Protein AF-A0A7W0SYW5-F1 (afdb_monomer_lite)

pLDDT: mean 82.04, std 12.16, range [48.72, 95.81]

Structure (mmCIF, N/CA/C/O backbone):
data_AF-A0A7W0SYW5-F1
#
_entry.id   AF-A0A7W0SYW5-F1
#
loop_
_atom_site.group_PDB
_atom_site.id
_atom_site.type_symbol
_atom_site.label_atom_id
_atom_site.label_alt_id
_atom_site.label_comp_id
_atom_site.label_asym_id
_atom_site.label_entity_id
_atom_site.label_seq_id
_atom_site.pdbx_PDB_ins_code
_atom_site.Cartn_x
_atom_site.Cartn_y
_atom_site.Cartn_z
_atom_site.occupancy
_atom_site.B_iso_or_equiv
_atom_site.auth_seq_id
_atom_site.auth_comp_id
_atom_site.auth_asym_id
_atom_site.auth_atom_id
_atom_site.pdbx_PDB_model_num
ATOM 1 N N . ARG A 1 1 ? 13.590 -10.634 -11.537 1.00 57.88 1 ARG A N 1
ATOM 2 C CA . ARG A 1 1 ? 12.152 -10.519 -11.863 1.00 57.88 1 ARG A CA 1
ATOM 3 C C . ARG A 1 1 ? 11.716 -9.117 -11.480 1.00 57.88 1 ARG A C 1
ATOM 5 O O . ARG A 1 1 ? 12.153 -8.665 -10.425 1.00 57.88 1 ARG A O 1
ATOM 12 N N . ASP A 1 2 ? 10.972 -8.440 -12.344 1.00 72.69 2 ASP A N 1
ATOM 13 C CA . ASP A 1 2 ? 10.378 -7.141 -12.031 1.00 72.69 2 ASP A CA 1
ATOM 14 C C . ASP A 1 2 ? 9.350 -7.312 -10.889 1.00 72.69 2 ASP A C 1
ATOM 16 O O . ASP A 1 2 ? 8.450 -8.149 -11.022 1.00 72.69 2 ASP A O 1
ATOM 20 N N . PRO A 1 3 ? 9.522 -6.620 -9.743 1.00 71.94 3 PRO A N 1
ATOM 21 C CA . PRO A 1 3 ? 8.603 -6.704 -8.615 1.00 71.94 3 PRO A CA 1
ATOM 22 C C . PRO A 1 3 ? 7.154 -6.358 -8.962 1.00 71.94 3 PRO A C 1
ATOM 24 O O . PRO A 1 3 ? 6.247 -7.037 -8.481 1.00 71.94 3 PRO A O 1
ATOM 27 N N . THR A 1 4 ? 6.950 -5.354 -9.814 1.00 76.88 4 THR A N 1
ATOM 28 C CA . THR A 1 4 ? 5.619 -4.869 -10.189 1.00 76.88 4 THR A CA 1
ATOM 29 C C . THR A 1 4 ? 4.905 -5.895 -11.057 1.00 76.88 4 THR A C 1
ATOM 31 O O . THR A 1 4 ? 3.807 -6.332 -10.715 1.00 76.88 4 THR A O 1
ATOM 34 N N . ALA A 1 5 ? 5.571 -6.395 -12.102 1.00 80.06 5 ALA A N 1
ATOM 35 C CA . ALA A 1 5 ? 5.021 -7.442 -12.962 1.00 80.06 5 ALA A CA 1
ATOM 36 C C . ALA A 1 5 ? 4.619 -8.713 -12.190 1.00 80.06 5 ALA A C 1
ATOM 38 O O . ALA A 1 5 ? 3.594 -9.326 -12.484 1.00 80.06 5 ALA A O 1
ATOM 39 N N . ALA A 1 6 ? 5.404 -9.121 -11.189 1.00 79.06 6 ALA A N 1
ATOM 40 C CA . ALA A 1 6 ? 5.085 -10.296 -10.381 1.00 79.06 6 ALA A CA 1
ATOM 41 C C . ALA A 1 6 ? 3.908 -10.059 -9.419 1.00 79.06 6 ALA A C 1
ATOM 43 O O . ALA A 1 6 ? 3.071 -10.946 -9.274 1.00 79.06 6 ALA A O 1
ATOM 44 N N . ALA A 1 7 ? 3.808 -8.875 -8.806 1.00 78.38 7 ALA A N 1
ATOM 45 C CA . ALA A 1 7 ? 2.649 -8.519 -7.988 1.00 78.38 7 ALA A CA 1
ATOM 46 C C . ALA A 1 7 ? 1.357 -8.481 -8.824 1.00 78.38 7 ALA A C 1
ATOM 48 O O . ALA A 1 7 ? 0.326 -8.981 -8.383 1.00 78.38 7 ALA A O 1
ATOM 49 N N . LEU A 1 8 ? 1.427 -7.968 -10.058 1.00 83.94 8 LEU A N 1
ATOM 50 C CA . LEU A 1 8 ? 0.299 -7.965 -10.993 1.00 83.94 8 LEU A CA 1
ATOM 51 C C . LEU A 1 8 ? -0.096 -9.366 -11.453 1.00 83.94 8 LEU A C 1
ATOM 53 O O . LEU A 1 8 ? -1.284 -9.651 -11.569 1.00 83.94 8 LEU A O 1
ATOM 57 N N . ALA A 1 9 ? 0.877 -10.248 -11.692 1.00 84.31 9 ALA A N 1
ATOM 58 C CA . ALA A 1 9 ? 0.592 -11.647 -11.989 1.00 84.31 9 ALA A CA 1
ATOM 59 C C . ALA A 1 9 ? -0.173 -12.311 -10.833 1.00 84.31 9 ALA A C 1
ATOM 61 O O . ALA A 1 9 ? -1.213 -12.912 -11.072 1.00 84.31 9 ALA A O 1
ATOM 62 N N . TRP A 1 10 ? 0.264 -12.120 -9.584 1.00 81.75 10 TRP A N 1
ATOM 63 C CA . TRP A 1 10 ? -0.459 -12.655 -8.425 1.00 81.75 10 TRP A CA 1
ATOM 64 C C . TRP A 1 10 ? -1.849 -12.061 -8.254 1.00 81.75 10 TRP A C 1
ATOM 66 O O . TRP A 1 10 ? -2.777 -12.801 -7.955 1.00 81.75 10 TRP A O 1
ATOM 76 N N . ALA A 1 11 ? -2.012 -10.750 -8.451 1.00 82.25 11 ALA A N 1
ATOM 77 C CA . ALA A 1 11 ? -3.334 -10.136 -8.422 1.00 82.25 11 ALA A CA 1
ATOM 78 C C . ALA A 1 11 ? -4.254 -10.806 -9.458 1.00 82.25 11 ALA A C 1
ATOM 80 O O . ALA A 1 11 ? -5.359 -11.220 -9.133 1.00 82.25 11 ALA A O 1
ATOM 81 N N . ARG A 1 12 ? -3.784 -11.026 -10.688 1.00 87.00 12 ARG A N 1
ATOM 82 C CA . ARG A 1 12 ? -4.577 -11.718 -11.717 1.00 87.00 12 ARG A CA 1
ATOM 83 C C . ARG A 1 12 ? -4.879 -13.173 -11.352 1.00 87.00 12 ARG A C 1
ATOM 85 O O . ARG A 1 12 ? -6.017 -13.598 -11.515 1.00 87.00 12 ARG A O 1
ATOM 92 N N . ASP A 1 13 ? -3.910 -13.905 -10.803 1.00 85.50 13 ASP A N 1
ATOM 93 C CA . ASP A 1 13 ? -4.102 -15.287 -10.332 1.00 85.50 13 ASP A CA 1
ATOM 94 C C . ASP A 1 13 ? -5.133 -15.377 -9.192 1.00 85.50 13 ASP A C 1
ATOM 96 O O . ASP A 1 13 ? -5.835 -16.377 -9.054 1.00 85.50 13 ASP A O 1
ATOM 100 N N . LEU A 1 14 ? -5.255 -14.317 -8.388 1.00 81.19 14 LEU A N 1
ATOM 101 C CA . LEU A 1 14 ? -6.262 -14.172 -7.334 1.00 81.19 14 LEU A CA 1
ATOM 102 C C . LEU A 1 14 ? -7.629 -13.689 -7.863 1.00 81.19 14 LEU A C 1
ATOM 104 O O . LEU A 1 14 ? -8.548 -13.481 -7.073 1.00 81.19 14 LEU A O 1
ATOM 108 N N . GLY A 1 15 ? -7.780 -13.529 -9.183 1.00 82.62 15 GLY A N 1
ATOM 109 C CA . GLY A 1 15 ? -9.025 -13.121 -9.837 1.00 82.62 15 GLY A CA 1
ATOM 110 C C . GLY A 1 15 ? -9.223 -11.609 -9.958 1.00 82.62 15 GLY A C 1
ATOM 111 O O . GLY A 1 15 ? -10.306 -11.175 -10.345 1.00 82.62 15 GLY A O 1
ATOM 112 N N . HIS A 1 16 ? -8.206 -10.797 -9.658 1.00 82.31 16 HIS A N 1
ATOM 113 C CA . HIS A 1 16 ? -8.309 -9.347 -9.782 1.00 82.31 16 HIS A CA 1
ATOM 114 C C . HIS A 1 16 ? -8.338 -8.955 -11.262 1.00 82.31 16 HIS A C 1
ATOM 116 O O . HIS A 1 16 ? -7.385 -9.203 -12.011 1.00 82.31 16 HIS A O 1
ATOM 122 N N . ALA A 1 17 ? -9.402 -8.273 -11.681 1.00 81.50 17 ALA A N 1
ATOM 123 C CA . ALA A 1 17 ? -9.425 -7.589 -12.964 1.00 81.50 17 ALA A CA 1
ATOM 124 C C . ALA A 1 17 ? -8.518 -6.362 -12.849 1.00 81.50 17 ALA A C 1
ATOM 126 O O . ALA A 1 17 ? -8.965 -5.356 -12.328 1.00 81.50 17 ALA A O 1
ATOM 127 N N . VAL A 1 18 ? -7.244 -6.464 -13.247 1.00 85.88 18 VAL A N 1
ATOM 128 C CA . VAL A 1 18 ? -6.257 -5.367 -13.208 1.00 85.88 18 VAL A CA 1
ATOM 129 C C . VAL A 1 18 ? -5.506 -5.280 -14.533 1.00 85.88 18 VAL A C 1
ATOM 131 O O . VAL A 1 18 ? -4.826 -6.228 -14.954 1.00 85.88 18 VAL A O 1
ATOM 134 N N . GLU A 1 19 ? -5.568 -4.104 -15.156 1.00 86.94 19 GLU A N 1
ATOM 135 C CA . GLU A 1 19 ? -4.821 -3.774 -16.372 1.00 86.94 19 GLU A CA 1
ATOM 136 C C . GLU A 1 19 ? -3.633 -2.860 -16.063 1.00 86.94 19 GLU A C 1
ATOM 138 O O . GLU A 1 19 ? -3.649 -2.089 -15.106 1.00 86.94 19 GLU A O 1
ATOM 143 N N . GLY A 1 20 ? -2.595 -2.963 -16.892 1.00 85.94 20 GLY A N 1
ATOM 144 C CA . GLY A 1 20 ? -1.334 -2.249 -16.720 1.00 85.94 20 GLY A CA 1
ATOM 145 C C . GLY A 1 20 ? -0.145 -3.175 -16.472 1.00 85.94 20 GLY A C 1
ATOM 146 O O . GLY A 1 20 ? -0.271 -4.393 -16.294 1.00 85.94 20 GLY A O 1
ATOM 147 N N . ASP A 1 21 ? 1.027 -2.563 -16.512 1.00 84.12 21 ASP A N 1
ATOM 148 C CA . ASP A 1 21 ? 2.357 -3.173 -16.453 1.00 84.12 21 ASP A CA 1
ATOM 149 C C . ASP A 1 21 ? 3.300 -2.455 -15.471 1.00 84.12 21 ASP A C 1
ATOM 151 O O . ASP A 1 21 ? 4.317 -3.019 -15.074 1.00 84.12 21 ASP A O 1
ATOM 155 N N . SER A 1 22 ? 2.930 -1.256 -15.020 1.00 79.75 22 SER A N 1
ATOM 156 C CA . SER A 1 22 ? 3.625 -0.441 -14.025 1.00 79.75 22 SER A CA 1
ATOM 157 C C . SER A 1 22 ? 2.624 0.082 -12.993 1.00 79.75 22 SER A C 1
ATOM 159 O O . SER A 1 22 ? 1.414 0.063 -13.229 1.00 79.75 22 SER A O 1
ATOM 161 N N . GLY A 1 23 ? 3.092 0.569 -11.839 1.00 79.94 23 GLY A N 1
ATOM 162 C CA . GLY A 1 23 ? 2.177 1.135 -10.843 1.00 79.94 23 GLY A CA 1
ATOM 163 C C . GLY A 1 23 ? 1.417 2.350 -11.385 1.00 79.94 23 GLY A C 1
ATOM 164 O O . GLY A 1 23 ? 0.215 2.460 -11.153 1.00 79.94 23 GLY A O 1
ATOM 165 N N . ALA A 1 24 ? 2.065 3.194 -12.195 1.00 82.81 24 ALA A N 1
ATOM 166 C CA . ALA A 1 24 ? 1.421 4.322 -12.866 1.00 82.81 24 ALA A CA 1
ATOM 167 C C . ALA A 1 24 ? 0.294 3.890 -13.822 1.00 82.81 24 ALA A C 1
ATOM 169 O O . ALA A 1 24 ? -0.812 4.433 -13.754 1.00 82.81 24 ALA A O 1
ATOM 170 N N . THR A 1 25 ? 0.533 2.898 -14.692 1.00 87.81 25 THR A N 1
ATOM 171 C CA . THR A 1 25 ? -0.496 2.439 -15.647 1.00 87.81 25 THR A CA 1
ATOM 172 C C . THR A 1 25 ? -1.655 1.729 -14.947 1.00 87.81 25 THR A C 1
ATOM 174 O O . THR A 1 25 ? -2.804 1.876 -15.366 1.00 87.81 25 THR A O 1
ATOM 177 N N . VAL A 1 26 ? -1.383 1.052 -13.830 1.00 88.31 26 VAL A N 1
ATOM 178 C CA . VAL A 1 26 ? -2.397 0.422 -12.971 1.00 88.31 26 VAL A CA 1
ATOM 179 C C . VAL A 1 26 ? -3.261 1.462 -12.255 1.00 88.31 26 VAL A C 1
ATOM 181 O O . VAL A 1 26 ? -4.483 1.327 -12.231 1.00 88.31 26 VAL A O 1
ATOM 184 N N . VAL A 1 27 ? -2.671 2.535 -11.717 1.00 87.81 27 VAL A N 1
ATOM 185 C CA . VAL A 1 27 ? -3.439 3.637 -11.107 1.00 87.81 27 VAL A CA 1
ATOM 186 C C . VAL A 1 27 ? -4.332 4.318 -12.145 1.00 87.81 27 VAL A C 1
ATOM 188 O O . VAL A 1 27 ? -5.523 4.494 -11.896 1.00 87.81 27 VAL A O 1
ATOM 191 N N . ALA A 1 28 ? -3.797 4.629 -13.330 1.00 89.12 28 ALA A N 1
ATOM 192 C CA . ALA A 1 28 ? -4.568 5.257 -14.404 1.00 89.12 28 ALA A CA 1
ATOM 193 C C . ALA A 1 28 ? -5.726 4.370 -14.899 1.00 89.12 28 ALA A C 1
ATOM 195 O O . ALA A 1 28 ? -6.799 4.863 -15.253 1.00 89.12 28 ALA A O 1
ATOM 196 N N . TRP A 1 29 ? -5.537 3.048 -14.939 1.00 91.25 29 TRP A N 1
ATOM 197 C CA . TRP A 1 29 ? -6.632 2.117 -15.206 1.00 91.25 29 TRP A CA 1
ATOM 198 C C . TRP A 1 29 ? -7.678 2.136 -14.082 1.00 91.25 29 TRP A C 1
ATOM 200 O O . TRP A 1 29 ? -8.863 2.280 -14.380 1.00 91.25 29 TRP A O 1
ATOM 210 N N . ALA A 1 30 ? -7.265 2.059 -12.813 1.00 90.81 30 ALA A N 1
ATOM 211 C CA . ALA A 1 30 ? -8.184 2.035 -11.676 1.00 90.81 30 ALA A CA 1
ATOM 212 C C . ALA A 1 30 ? -9.029 3.315 -11.578 1.00 90.81 30 ALA A C 1
ATOM 214 O O . ALA A 1 30 ? -10.218 3.241 -11.273 1.00 90.81 30 ALA A O 1
ATOM 215 N N . GLU A 1 31 ? -8.442 4.472 -11.891 1.00 91.38 31 GLU A N 1
ATOM 216 C CA . GLU A 1 31 ? -9.153 5.749 -12.004 1.00 91.38 31 GLU A CA 1
ATOM 217 C C . GLU A 1 31 ? -10.247 5.696 -13.075 1.00 91.38 31 GLU A C 1
ATOM 219 O O . GLU A 1 31 ? -11.409 5.975 -12.782 1.00 91.38 31 GLU A O 1
ATOM 224 N N . ARG A 1 32 ? -9.911 5.266 -14.299 1.00 93.00 32 ARG A N 1
ATOM 225 C CA . ARG A 1 32 ? -10.891 5.139 -15.394 1.00 93.00 32 ARG A CA 1
ATOM 226 C C . ARG A 1 32 ? -11.978 4.107 -15.100 1.00 93.00 32 ARG A C 1
ATOM 228 O O . ARG A 1 32 ? -13.116 4.290 -15.519 1.00 93.00 32 ARG A O 1
ATOM 235 N N . ALA A 1 33 ? -11.627 3.030 -14.403 1.00 90.75 33 ALA A N 1
ATOM 236 C CA . ALA A 1 33 ? -12.540 1.951 -14.047 1.00 90.75 33 ALA A CA 1
ATOM 237 C C . ALA A 1 33 ? -13.398 2.257 -12.805 1.00 90.75 33 ALA A C 1
ATOM 239 O O . ALA A 1 33 ? -14.233 1.432 -12.442 1.00 90.75 33 ALA A O 1
ATOM 240 N N . GLY A 1 34 ? -13.194 3.399 -12.132 1.00 90.94 34 GLY A N 1
ATOM 241 C CA . GLY A 1 34 ? -13.902 3.731 -10.891 1.00 90.94 34 GLY A CA 1
ATOM 242 C C . GLY A 1 34 ? -13.570 2.790 -9.726 1.00 90.94 34 GLY A C 1
ATOM 243 O O . GLY A 1 34 ? -14.405 2.573 -8.854 1.00 90.94 34 GLY A O 1
ATOM 244 N N . ARG A 1 35 ? -12.364 2.208 -9.721 1.00 91.06 35 ARG A N 1
ATOM 245 C CA . ARG A 1 35 ? -11.896 1.211 -8.741 1.00 91.06 35 ARG A CA 1
ATOM 246 C C . ARG A 1 35 ? -10.966 1.783 -7.674 1.00 91.06 35 ARG A C 1
ATOM 248 O O . ARG A 1 35 ? -10.404 1.026 -6.887 1.00 91.06 35 ARG A O 1
ATOM 255 N N . LEU A 1 36 ? -10.757 3.098 -7.642 1.00 90.44 36 LEU A N 1
ATOM 256 C CA . LEU A 1 36 ? -10.029 3.703 -6.530 1.00 90.44 36 LEU A CA 1
ATOM 257 C C . LEU A 1 36 ? -10.821 3.521 -5.237 1.00 90.44 36 LEU A C 1
ATOM 259 O O . LEU A 1 36 ? -12.000 3.862 -5.160 1.00 90.44 36 LEU A O 1
ATOM 263 N N . HIS A 1 37 ? -10.143 2.999 -4.224 1.00 88.38 37 HIS A N 1
ATOM 264 C CA . HIS A 1 37 ? -10.711 2.833 -2.903 1.00 88.38 37 HIS A CA 1
ATOM 265 C C . HIS A 1 37 ? -10.981 4.204 -2.277 1.00 88.38 37 HIS A C 1
ATOM 267 O O . HIS A 1 37 ? -10.167 5.127 -2.384 1.00 88.38 37 HIS A O 1
ATOM 273 N N . ASP A 1 38 ? -12.107 4.322 -1.580 1.00 83.62 38 ASP A N 1
ATOM 274 C CA . ASP A 1 38 ? -12.445 5.520 -0.820 1.00 83.62 38 ASP A CA 1
ATOM 275 C C . ASP A 1 38 ? -11.390 5.759 0.271 1.00 83.62 38 ASP A C 1
ATOM 277 O O . ASP A 1 38 ? -11.153 4.900 1.122 1.00 83.62 38 ASP A O 1
ATOM 281 N N . ALA A 1 39 ? -10.754 6.931 0.260 1.00 75.81 39 ALA A N 1
ATOM 282 C CA . ALA A 1 39 ? -9.720 7.291 1.228 1.00 75.81 39 ALA A CA 1
ATOM 283 C C . ALA A 1 39 ? -10.242 7.377 2.675 1.00 75.81 39 ALA A C 1
ATOM 285 O O . ALA A 1 39 ? -9.445 7.362 3.613 1.00 75.81 39 ALA A O 1
ATOM 286 N N . THR A 1 40 ? -11.561 7.481 2.864 1.00 77.44 40 THR A N 1
ATOM 287 C CA . THR A 1 40 ? -12.206 7.490 4.183 1.00 77.44 40 THR A CA 1
ATOM 288 C C . THR A 1 40 ? -12.429 6.089 4.746 1.00 77.44 40 THR A C 1
ATOM 290 O O . THR A 1 40 ? -12.701 5.944 5.939 1.00 77.44 40 THR A O 1
ATOM 293 N N . ARG A 1 41 ? -12.289 5.049 3.915 1.00 83.44 41 ARG A N 1
ATOM 294 C CA . ARG A 1 41 ? -12.440 3.657 4.325 1.00 83.44 41 ARG A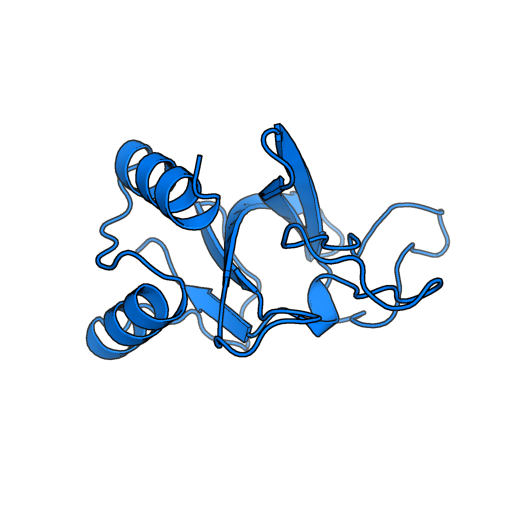 CA 1
ATOM 295 C C . ARG A 1 41 ? -11.070 2.995 4.496 1.00 83.44 41 ARG A C 1
ATOM 297 O O . ARG A 1 41 ? -10.154 3.252 3.713 1.00 83.44 41 ARG A O 1
ATOM 304 N N . PRO A 1 42 ? -10.913 2.111 5.492 1.00 85.12 42 PRO A N 1
ATOM 305 C CA . PRO A 1 42 ? -9.717 1.289 5.603 1.00 85.12 42 PRO A CA 1
ATOM 306 C C . PRO A 1 42 ? -9.675 0.245 4.472 1.00 85.12 42 PRO A C 1
ATOM 308 O O . PRO A 1 42 ? -10.737 -0.266 4.116 1.00 85.12 42 PRO A O 1
ATOM 311 N N . PRO A 1 43 ? -8.483 -0.120 3.960 1.00 90.31 43 PRO A N 1
ATOM 312 C CA . PRO A 1 43 ? -8.345 -1.158 2.942 1.00 90.31 43 PRO A CA 1
ATOM 313 C C . PRO A 1 43 ? -8.943 -2.498 3.382 1.00 90.31 43 PRO A C 1
ATOM 315 O O . PRO A 1 43 ? -8.896 -2.867 4.566 1.00 90.31 43 PRO A O 1
ATOM 318 N N . GLU A 1 44 ? -9.464 -3.240 2.414 1.00 90.56 44 GLU A N 1
ATOM 319 C CA . GLU A 1 44 ? -10.076 -4.551 2.590 1.00 90.56 44 GLU A CA 1
ATOM 320 C C . GLU A 1 44 ? -9.194 -5.664 2.014 1.00 90.56 44 GLU A C 1
ATOM 322 O O . GLU A 1 44 ? -8.279 -5.439 1.220 1.00 90.56 44 GLU A O 1
ATOM 327 N N . ARG A 1 45 ? -9.437 -6.908 2.446 1.00 91.06 45 ARG A N 1
ATOM 328 C CA . ARG A 1 45 ? -8.682 -8.068 1.959 1.00 91.06 45 ARG A CA 1
ATOM 329 C C . ARG A 1 45 ? -8.817 -8.183 0.440 1.00 91.06 45 ARG A C 1
ATOM 331 O O . ARG A 1 45 ? -9.922 -8.261 -0.084 1.00 91.06 45 ARG A O 1
ATOM 338 N N . GLY A 1 46 ? -7.678 -8.296 -0.234 1.00 89.38 46 GLY A N 1
ATOM 339 C CA . GLY A 1 46 ? -7.577 -8.319 -1.689 1.00 89.38 46 GLY A CA 1
ATOM 340 C C . GLY A 1 46 ? -7.215 -6.961 -2.282 1.00 89.38 46 GLY A C 1
ATOM 341 O O . GLY A 1 46 ? -6.600 -6.930 -3.340 1.00 89.38 46 GLY A O 1
ATOM 342 N N . ASP A 1 47 ? -7.497 -5.844 -1.618 1.00 91.75 47 ASP A N 1
ATOM 343 C CA . ASP A 1 47 ? -7.168 -4.543 -2.194 1.00 91.75 47 ASP A CA 1
ATOM 344 C C . ASP A 1 47 ? -5.680 -4.422 -2.524 1.00 91.75 47 ASP A C 1
ATOM 346 O O . ASP A 1 47 ? -4.804 -4.960 -1.832 1.00 91.75 47 ASP A O 1
ATOM 350 N N . LEU A 1 48 ? -5.394 -3.698 -3.603 1.00 91.75 48 LEU A N 1
ATOM 351 C CA . LEU A 1 48 ? -4.029 -3.405 -3.997 1.00 91.75 48 LEU A CA 1
ATOM 352 C C . LEU A 1 48 ? -3.595 -2.084 -3.379 1.00 91.75 48 LEU A C 1
ATOM 354 O O . LEU A 1 48 ? -4.165 -1.029 -3.654 1.00 91.75 48 LEU A O 1
ATOM 358 N N . LEU A 1 49 ? -2.548 -2.140 -2.564 1.00 91.12 49 LEU A N 1
ATOM 359 C CA . LEU A 1 49 ? -1.856 -0.962 -2.065 1.00 91.12 49 LEU A CA 1
ATOM 360 C C . LEU A 1 49 ? -0.809 -0.540 -3.090 1.00 91.12 49 LEU A C 1
ATOM 362 O O . LEU A 1 49 ? 0.038 -1.342 -3.491 1.00 91.12 49 LEU A O 1
ATOM 366 N N . VAL A 1 50 ? -0.848 0.731 -3.471 1.00 89.12 50 VAL A N 1
ATOM 367 C CA . VAL A 1 50 ? 0.112 1.345 -4.383 1.00 89.12 50 VAL A CA 1
ATOM 368 C C . VAL A 1 50 ? 0.996 2.295 -3.590 1.00 89.12 50 VAL A C 1
ATOM 370 O O . VAL A 1 50 ? 0.522 3.298 -3.048 1.00 89.12 50 VAL A O 1
ATOM 373 N N . PHE A 1 51 ? 2.286 1.984 -3.531 1.00 85.88 51 PHE A N 1
ATOM 374 C CA . PHE A 1 51 ? 3.281 2.799 -2.848 1.00 85.88 51 PHE A CA 1
ATOM 375 C C . PHE A 1 51 ? 4.176 3.534 -3.844 1.00 85.88 51 PHE A C 1
ATOM 377 O O . PHE A 1 51 ? 4.628 2.963 -4.843 1.00 85.88 51 PHE A O 1
ATOM 384 N N . ASP A 1 52 ? 4.464 4.791 -3.526 1.00 77.75 52 ASP A N 1
ATOM 385 C CA . ASP A 1 52 ? 5.404 5.627 -4.249 1.00 77.75 52 ASP A CA 1
ATOM 386 C C . ASP A 1 52 ? 6.833 5.138 -4.051 1.00 77.75 52 ASP A C 1
ATOM 388 O O . ASP A 1 52 ? 7.156 4.425 -3.085 1.00 77.75 52 ASP A O 1
ATOM 392 N N . ARG A 1 53 ? 7.734 5.591 -4.923 1.00 68.00 53 ARG A N 1
ATOM 393 C CA . ARG A 1 53 ? 9.152 5.440 -4.642 1.00 68.00 53 ARG A CA 1
ATOM 394 C C . ARG A 1 53 ? 9.602 6.460 -3.620 1.00 68.00 53 ARG A C 1
ATOM 396 O O . ARG A 1 53 ? 9.571 7.665 -3.793 1.00 68.00 53 ARG A O 1
ATOM 403 N N . ALA A 1 54 ? 10.240 5.908 -2.611 1.00 54.00 54 ALA A N 1
ATOM 404 C CA . ALA A 1 54 ? 11.205 6.597 -1.793 1.00 54.00 54 ALA A CA 1
ATOM 405 C C . ALA A 1 54 ? 12.369 7.273 -2.581 1.00 54.00 54 ALA A C 1
ATOM 407 O O . ALA A 1 54 ? 13.000 8.166 -2.022 1.00 54.00 54 ALA A O 1
ATOM 408 N N . ILE A 1 55 ? 12.758 6.819 -3.798 1.00 53.53 55 ILE A N 1
ATOM 409 C CA . ILE A 1 55 ? 14.091 7.155 -4.386 1.00 53.53 55 ILE A CA 1
ATOM 410 C C . ILE A 1 55 ? 14.243 7.100 -5.938 1.00 53.53 55 ILE A C 1
ATOM 412 O O . ILE A 1 55 ? 15.372 7.194 -6.415 1.00 53.53 55 ILE A O 1
ATOM 416 N N . VAL A 1 56 ? 13.224 6.900 -6.783 1.00 49.41 56 VAL A N 1
ATOM 417 C CA . VAL A 1 56 ? 13.440 6.939 -8.261 1.00 49.41 56 VAL A CA 1
ATOM 418 C C . VAL A 1 56 ? 12.276 7.644 -8.954 1.00 49.41 56 VAL A C 1
ATOM 420 O O . VAL A 1 56 ? 11.161 7.572 -8.458 1.00 49.41 56 VAL A O 1
ATOM 423 N N . ASP A 1 57 ? 12.568 8.292 -10.083 1.00 52.50 57 ASP A N 1
ATOM 424 C CA . ASP A 1 57 ? 11.734 9.265 -10.809 1.00 52.50 57 ASP A CA 1
ATOM 425 C C . ASP A 1 57 ? 10.461 8.716 -11.492 1.00 52.50 57 ASP A C 1
ATOM 427 O O . ASP A 1 57 ? 9.946 9.364 -12.402 1.00 52.50 57 ASP A O 1
ATOM 431 N N . GLU A 1 58 ? 9.929 7.556 -11.089 1.00 51.50 58 GLU A N 1
ATOM 432 C CA . GLU A 1 58 ? 8.605 7.126 -11.562 1.00 51.50 58 GLU A CA 1
ATOM 433 C C . GLU A 1 58 ? 7.611 7.120 -10.390 1.00 51.50 58 GLU A C 1
ATOM 435 O O . GLU A 1 58 ? 7.945 6.643 -9.302 1.00 51.50 58 GLU A O 1
ATOM 440 N N . PRO A 1 59 ? 6.410 7.689 -10.583 1.00 51.78 59 PRO A N 1
ATOM 441 C CA . PRO A 1 59 ? 5.354 7.644 -9.587 1.00 51.78 59 PRO A CA 1
ATOM 442 C C . PRO A 1 59 ? 4.772 6.224 -9.535 1.00 51.78 59 PRO A C 1
ATOM 444 O O . PRO A 1 59 ? 4.298 5.717 -10.549 1.00 51.78 59 PRO A O 1
ATOM 447 N N . ALA A 1 60 ? 4.754 5.618 -8.344 1.00 57.84 60 ALA A N 1
ATOM 448 C CA . ALA A 1 60 ? 4.199 4.286 -8.045 1.00 57.84 60 ALA A CA 1
ATOM 449 C C . ALA A 1 60 ? 4.955 3.055 -8.606 1.00 57.84 60 ALA A C 1
ATOM 451 O O . ALA A 1 60 ? 4.741 2.619 -9.735 1.00 57.84 60 ALA A O 1
ATOM 452 N N . ASP A 1 61 ? 5.722 2.373 -7.743 1.00 71.94 61 ASP A N 1
ATOM 453 C CA . ASP A 1 61 ? 6.569 1.225 -8.145 1.00 71.94 61 ASP A CA 1
ATOM 454 C C . ASP A 1 61 ? 6.610 0.058 -7.176 1.00 71.94 61 ASP A C 1
ATOM 456 O O . ASP A 1 61 ? 7.396 -0.883 -7.335 1.00 71.94 61 ASP A O 1
ATOM 460 N N . LEU A 1 62 ? 5.786 0.106 -6.140 1.00 82.25 62 LEU A N 1
ATOM 461 C CA . LEU A 1 62 ? 5.557 -1.071 -5.336 1.00 82.25 62 LEU A CA 1
ATOM 462 C C . LEU A 1 62 ? 4.072 -1.288 -5.160 1.00 82.25 62 LEU A C 1
ATOM 464 O O . LEU A 1 62 ? 3.359 -0.456 -4.606 1.00 82.25 62 LEU A O 1
ATOM 468 N N . LEU A 1 63 ? 3.653 -2.462 -5.606 1.00 86.62 63 LEU A N 1
ATOM 469 C CA . LEU A 1 63 ? 2.330 -2.988 -5.364 1.00 86.62 63 LEU A CA 1
ATOM 470 C C . LEU A 1 63 ? 2.397 -4.002 -4.230 1.00 86.62 63 LEU A C 1
ATOM 472 O O . LEU A 1 63 ? 3.325 -4.818 -4.146 1.00 86.62 63 LEU A O 1
ATOM 476 N N . ALA A 1 64 ? 1.397 -3.946 -3.365 1.00 90.06 64 ALA A N 1
ATOM 477 C CA . ALA A 1 64 ? 1.158 -4.953 -2.354 1.00 90.06 64 ALA A CA 1
ATOM 478 C C . ALA A 1 64 ? -0.306 -5.380 -2.364 1.00 90.06 64 ALA A C 1
ATOM 480 O O . ALA A 1 64 ? -1.176 -4.591 -2.713 1.00 90.06 64 ALA A O 1
ATOM 481 N N . VAL A 1 65 ? -0.567 -6.609 -1.938 1.00 91.56 65 VAL A N 1
ATOM 482 C CA . VAL A 1 65 ? -1.924 -7.139 -1.773 1.00 91.56 65 VAL A CA 1
ATOM 483 C C . VAL A 1 65 ? -2.255 -7.147 -0.288 1.00 91.56 65 VAL A C 1
ATOM 485 O O . VAL A 1 65 ? -1.481 -7.691 0.506 1.00 91.56 65 VAL A O 1
ATOM 488 N N . VAL A 1 66 ? -3.391 -6.571 0.097 1.00 93.88 66 VAL A N 1
ATOM 489 C CA . VAL A 1 66 ? -3.906 -6.664 1.468 1.00 93.88 66 VAL A CA 1
ATOM 490 C C . VAL A 1 66 ? -4.339 -8.098 1.754 1.00 93.88 66 VAL A C 1
ATOM 492 O O . VAL A 1 66 ? -5.130 -8.680 1.012 1.00 93.88 66 VAL A O 1
ATOM 495 N N . ILE A 1 67 ? -3.852 -8.671 2.853 1.00 94.75 67 ILE A N 1
ATOM 496 C CA . ILE A 1 67 ? -4.175 -10.049 3.248 1.00 94.75 67 ILE A CA 1
ATOM 497 C C . ILE A 1 67 ? -4.997 -10.140 4.531 1.00 94.75 67 ILE A C 1
ATOM 499 O O . ILE A 1 67 ? -5.772 -11.086 4.674 1.00 94.75 67 ILE A O 1
ATOM 503 N N . ALA A 1 68 ? -4.869 -9.169 5.436 1.00 94.25 68 ALA A N 1
ATOM 504 C CA . ALA A 1 68 ? -5.639 -9.119 6.673 1.00 94.25 68 ALA A CA 1
ATOM 505 C C . ALA A 1 68 ? -5.687 -7.697 7.245 1.00 94.25 68 ALA A C 1
ATOM 507 O O . ALA A 1 68 ? -4.902 -6.827 6.865 1.00 94.25 68 ALA A O 1
ATOM 508 N N . ARG A 1 69 ? -6.591 -7.491 8.202 1.00 93.50 69 ARG A N 1
ATOM 509 C CA . ARG A 1 69 ? -6.611 -6.336 9.097 1.00 93.50 69 ARG A CA 1
ATOM 510 C C . ARG A 1 69 ? -6.855 -6.839 10.512 1.00 93.50 69 ARG A C 1
ATOM 512 O O . ARG A 1 69 ? -7.645 -7.767 10.690 1.00 93.50 69 ARG A O 1
ATOM 519 N N . ASP A 1 70 ? -6.150 -6.279 11.485 1.00 91.25 70 ASP A N 1
ATOM 520 C CA . ASP A 1 70 ? -6.332 -6.648 12.888 1.00 91.25 70 ASP A CA 1
ATOM 521 C C . ASP A 1 70 ? -7.314 -5.718 13.621 1.00 91.25 70 ASP A C 1
ATOM 523 O O . ASP A 1 70 ? -7.812 -4.740 13.066 1.00 91.25 70 ASP A O 1
ATOM 527 N N . GLU A 1 71 ? -7.589 -6.022 14.891 1.00 90.06 71 GLU A N 1
ATOM 528 C CA . GLU A 1 71 ? -8.500 -5.253 15.756 1.00 90.06 71 GLU A CA 1
ATOM 529 C C . GLU A 1 71 ? -8.019 -3.819 16.050 1.00 90.06 71 GLU A C 1
ATOM 531 O O . GLU A 1 71 ? -8.760 -3.019 16.615 1.00 90.06 71 GLU A O 1
ATOM 536 N N . ARG A 1 72 ? -6.775 -3.487 15.690 1.00 88.62 72 ARG A N 1
ATOM 537 C CA . ARG A 1 72 ? -6.173 -2.154 15.842 1.00 88.62 72 ARG A CA 1
ATOM 538 C C . ARG A 1 72 ? -6.197 -1.374 14.525 1.00 88.62 72 ARG A C 1
ATOM 540 O O . ARG A 1 72 ? -5.525 -0.350 14.428 1.00 88.62 72 ARG A O 1
ATOM 547 N N . ASP A 1 73 ? -6.906 -1.886 13.520 1.00 89.62 73 ASP A N 1
ATOM 548 C CA . ASP A 1 73 ? -6.953 -1.391 12.143 1.00 89.62 73 ASP A CA 1
ATOM 549 C C . ASP A 1 73 ? -5.599 -1.389 11.411 1.00 89.62 73 ASP A C 1
ATOM 551 O O . ASP A 1 73 ? -5.433 -0.739 10.373 1.00 89.62 73 ASP A O 1
ATOM 555 N N . VAL A 1 74 ? -4.629 -2.181 11.882 1.00 93.75 74 VAL A N 1
ATOM 556 C CA . VAL A 1 74 ? -3.360 -2.365 11.174 1.00 93.75 74 VAL A CA 1
ATOM 557 C C . VAL A 1 74 ? -3.593 -3.303 9.995 1.00 93.75 74 VAL A C 1
ATOM 559 O O . VAL A 1 74 ? -3.985 -4.459 10.153 1.00 93.75 74 VAL A O 1
ATOM 562 N N . THR A 1 75 ? -3.322 -2.801 8.794 1.00 95.38 75 THR A N 1
ATOM 563 C CA . THR A 1 75 ? -3.426 -3.551 7.541 1.00 95.38 75 THR A CA 1
ATOM 564 C C . THR A 1 75 ? -2.171 -4.396 7.333 1.00 95.38 75 THR A C 1
ATOM 566 O O . THR A 1 75 ? -1.062 -3.863 7.251 1.00 95.38 75 THR A O 1
ATOM 569 N N . GLU A 1 76 ? -2.333 -5.710 7.213 1.00 95.81 76 GLU A N 1
ATOM 570 C CA . GLU A 1 76 ? -1.282 -6.654 6.831 1.00 95.81 76 GLU A CA 1
ATOM 571 C C . GLU A 1 76 ? -1.311 -6.870 5.314 1.00 95.81 76 GLU A C 1
ATOM 573 O O . GLU A 1 76 ? -2.367 -7.104 4.721 1.00 95.81 76 GLU A O 1
ATOM 578 N N . PHE A 1 77 ? -0.144 -6.815 4.673 1.00 94.25 77 PHE A N 1
ATOM 579 C CA . PHE A 1 77 ? -0.025 -6.938 3.222 1.00 94.25 77 PHE A CA 1
ATOM 580 C C . PHE A 1 77 ? 1.182 -7.772 2.790 1.00 94.25 77 PHE A C 1
ATOM 582 O O . PHE A 1 77 ? 2.186 -7.871 3.502 1.00 94.25 77 PHE A O 1
ATOM 589 N N . LEU A 1 78 ? 1.108 -8.338 1.586 1.00 91.56 78 LEU A N 1
ATOM 590 C CA . LEU A 1 78 ? 2.217 -9.024 0.923 1.00 91.56 78 LEU A CA 1
ATOM 591 C C . LEU A 1 78 ? 2.763 -8.183 -0.222 1.00 91.56 78 LEU A C 1
ATOM 593 O O . LEU A 1 78 ? 2.004 -7.663 -1.031 1.00 91.56 78 LEU A O 1
ATOM 597 N N . TYR A 1 79 ? 4.086 -8.089 -0.316 1.00 86.88 79 TYR A N 1
ATOM 598 C CA . TYR A 1 79 ? 4.774 -7.375 -1.388 1.00 86.88 79 TYR A CA 1
ATOM 599 C C . TYR A 1 79 ? 6.049 -8.110 -1.806 1.00 86.88 79 TYR A C 1
ATOM 601 O O . TYR A 1 79 ? 6.633 -8.875 -1.034 1.00 86.88 79 TYR A O 1
ATOM 609 N N . LEU A 1 80 ? 6.517 -7.861 -3.027 1.00 80.25 80 LEU A N 1
ATOM 610 C CA . LEU A 1 80 ? 7.783 -8.395 -3.523 1.00 80.25 80 LEU A CA 1
ATOM 611 C C . LEU A 1 80 ? 8.876 -7.330 -3.401 1.00 80.25 80 LEU A C 1
ATOM 613 O O . LEU A 1 80 ? 8.788 -6.262 -3.996 1.00 80.25 80 LEU A O 1
ATOM 617 N N . GLY A 1 81 ? 9.936 -7.616 -2.644 1.00 75.19 81 GLY A N 1
ATOM 618 C CA . GLY A 1 81 ? 11.027 -6.665 -2.422 1.00 75.19 81 GLY A CA 1
ATOM 619 C C . GLY A 1 81 ? 12.385 -7.352 -2.380 1.00 75.19 81 GLY A C 1
ATOM 620 O O . GLY A 1 81 ? 12.621 -8.222 -1.540 1.00 75.19 81 GLY A O 1
ATOM 621 N N . GLY A 1 82 ? 13.299 -6.961 -3.272 1.00 69.00 82 GLY A N 1
ATOM 622 C CA . GLY A 1 82 ? 14.626 -7.582 -3.368 1.00 69.00 82 GLY A CA 1
ATOM 623 C C . GLY A 1 82 ? 14.582 -9.055 -3.794 1.00 69.00 82 GLY A C 1
ATOM 624 O O . GLY A 1 82 ? 15.400 -9.842 -3.335 1.00 69.00 82 GLY A O 1
ATOM 625 N N . GLY A 1 83 ? 13.604 -9.437 -4.624 1.00 73.31 83 GLY A N 1
ATOM 626 C CA . GLY A 1 83 ? 13.459 -10.801 -5.149 1.00 73.31 83 GLY A CA 1
ATOM 627 C C . GLY A 1 83 ? 12.796 -11.809 -4.205 1.00 73.31 83 GLY A C 1
ATOM 628 O O . GLY A 1 83 ? 12.694 -12.974 -4.571 1.00 73.31 83 GLY A O 1
ATOM 629 N N . VAL A 1 84 ? 12.323 -11.381 -3.030 1.00 79.69 84 VAL A N 1
ATOM 630 C CA . VAL A 1 84 ? 11.638 -12.246 -2.055 1.00 79.69 84 VAL A CA 1
ATOM 631 C C . VAL A 1 84 ? 10.264 -11.699 -1.671 1.00 79.69 84 VAL A C 1
ATOM 633 O O . VAL A 1 84 ? 10.075 -10.480 -1.603 1.00 79.69 84 VAL A O 1
ATOM 636 N N . ILE A 1 85 ? 9.325 -12.608 -1.395 1.00 84.38 85 ILE A N 1
ATOM 637 C CA . ILE A 1 85 ? 8.010 -12.273 -0.836 1.00 84.38 85 ILE A CA 1
ATOM 638 C C . ILE A 1 85 ? 8.209 -11.789 0.593 1.00 84.38 85 ILE A C 1
ATOM 640 O O . ILE A 1 85 ? 8.907 -12.422 1.389 1.00 84.38 85 ILE A O 1
ATOM 644 N N . ARG A 1 86 ? 7.616 -10.648 0.915 1.00 87.81 86 ARG A N 1
ATOM 645 C CA . ARG A 1 86 ? 7.692 -10.031 2.230 1.00 87.81 86 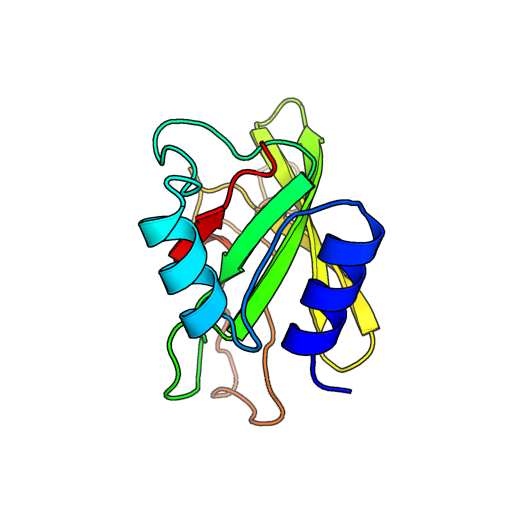ARG A CA 1
ATOM 646 C C . ARG A 1 86 ? 6.298 -9.723 2.718 1.00 87.81 86 ARG A C 1
ATOM 648 O O . ARG A 1 86 ? 5.415 -9.357 1.950 1.00 87.81 86 ARG A O 1
ATOM 655 N N . ARG A 1 87 ? 6.158 -9.821 4.029 1.00 91.44 87 ARG A N 1
ATOM 656 C CA . ARG A 1 87 ? 5.014 -9.308 4.756 1.00 91.44 87 ARG A CA 1
ATOM 657 C C . ARG A 1 87 ? 5.312 -7.900 5.255 1.00 91.44 87 ARG A C 1
ATOM 659 O O . ARG A 1 87 ? 6.404 -7.654 5.775 1.00 91.44 87 ARG A O 1
ATOM 666 N N . GLY A 1 88 ? 4.343 -7.010 5.110 1.00 92.44 88 GLY A N 1
ATOM 667 C CA . GLY A 1 88 ? 4.357 -5.668 5.662 1.00 92.44 88 GLY A CA 1
ATOM 668 C C . GLY A 1 88 ? 3.087 -5.355 6.445 1.00 92.44 88 GLY A C 1
ATOM 669 O O . GLY A 1 88 ? 2.115 -6.105 6.425 1.00 92.44 88 GLY A O 1
ATOM 670 N N . PHE A 1 89 ? 3.154 -4.239 7.155 1.00 94.44 89 PHE A N 1
ATOM 671 C CA . PHE A 1 89 ? 2.132 -3.714 8.051 1.00 94.44 89 PHE A CA 1
ATOM 672 C C . PHE A 1 89 ? 1.987 -2.218 7.785 1.00 94.44 89 PHE A C 1
ATOM 674 O O . PHE A 1 89 ? 3.006 -1.551 7.540 1.00 94.44 89 PHE A O 1
ATOM 681 N N . LEU A 1 90 ? 0.754 -1.725 7.797 1.00 93.06 90 LEU A N 1
ATOM 682 C CA . LEU A 1 90 ? 0.395 -0.336 7.541 1.00 93.06 90 LEU A CA 1
ATOM 683 C C . LEU A 1 90 ? -0.715 0.107 8.501 1.00 93.06 90 LEU A C 1
ATOM 685 O O . LEU A 1 90 ? -1.804 -0.456 8.495 1.00 93.06 90 LEU A O 1
ATOM 689 N N . ASP A 1 91 ? -0.457 1.183 9.235 1.00 92.00 91 ASP A N 1
ATOM 690 C CA . ASP A 1 91 ? -1.459 1.973 9.945 1.00 92.00 91 ASP A CA 1
ATOM 691 C C . ASP A 1 91 ? -1.391 3.402 9.399 1.00 92.00 91 ASP A C 1
ATOM 693 O O . ASP A 1 91 ? -0.501 4.191 9.746 1.00 92.00 91 ASP A O 1
ATOM 697 N N . ALA A 1 92 ? -2.329 3.720 8.504 1.00 84.19 92 ALA A N 1
ATOM 698 C CA . ALA A 1 92 ? -2.394 5.009 7.822 1.00 84.19 92 ALA A CA 1
ATOM 699 C C . ALA A 1 92 ? -2.795 6.169 8.751 1.00 84.19 92 ALA A C 1
ATOM 701 O O . ALA A 1 92 ? -2.581 7.328 8.384 1.00 84.19 92 ALA A O 1
ATOM 702 N N . SER A 1 93 ? -3.327 5.882 9.946 1.00 86.50 93 SER A N 1
ATOM 703 C CA . SER A 1 93 ? -3.601 6.891 10.977 1.00 86.50 93 SER A CA 1
ATOM 704 C C . SER A 1 93 ? -2.338 7.277 11.757 1.00 86.50 93 SER A C 1
ATOM 706 O O . SER A 1 93 ? -2.248 8.376 12.302 1.00 86.50 93 SER A O 1
ATOM 708 N N . ARG A 1 94 ? -1.313 6.410 11.755 1.00 88.19 94 ARG A N 1
ATOM 709 C CA . ARG A 1 94 ? -0.044 6.597 12.479 1.00 88.19 94 ARG A CA 1
ATOM 710 C C . ARG A 1 94 ? 1.165 6.591 11.547 1.00 88.19 94 ARG A C 1
ATOM 712 O O . ARG A 1 94 ? 2.156 5.914 11.813 1.00 88.19 94 ARG A O 1
ATOM 719 N N . ARG A 1 95 ? 1.106 7.365 10.461 1.00 84.00 95 ARG A N 1
ATOM 720 C CA . ARG A 1 95 ? 2.064 7.314 9.333 1.00 84.00 95 ARG A CA 1
ATOM 721 C C . ARG A 1 95 ? 3.544 7.400 9.723 1.00 84.00 95 ARG A C 1
ATOM 723 O O . ARG A 1 95 ? 4.366 6.782 9.059 1.00 84.00 95 ARG A O 1
ATOM 730 N N . THR A 1 96 ? 3.873 8.116 10.799 1.00 84.62 96 THR A N 1
ATOM 731 C CA . THR A 1 96 ? 5.250 8.335 11.282 1.00 84.62 96 THR A CA 1
ATOM 732 C C . THR A 1 96 ? 5.694 7.352 12.375 1.00 84.62 96 THR A C 1
ATOM 734 O O . THR A 1 96 ? 6.843 7.378 12.823 1.00 84.62 96 THR A O 1
ATOM 737 N N . VAL A 1 97 ? 4.808 6.458 12.822 1.00 89.56 97 VAL A N 1
ATOM 738 C CA . VAL A 1 97 ? 5.064 5.523 13.922 1.00 89.56 97 VAL A CA 1
AT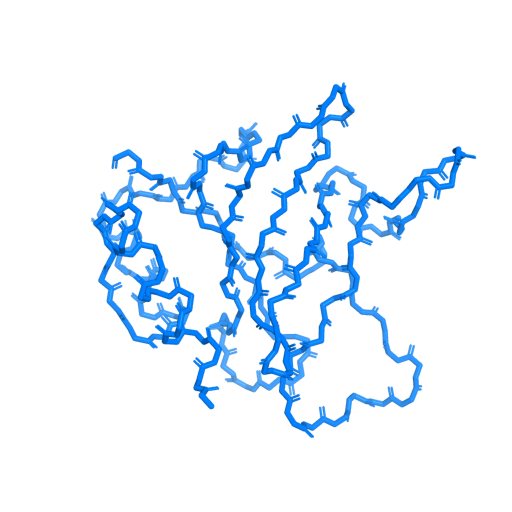OM 739 C C . VAL A 1 97 ? 5.369 4.142 13.363 1.00 89.56 97 VAL A C 1
ATOM 741 O O . VAL A 1 97 ? 4.540 3.526 12.703 1.00 89.56 97 VAL A O 1
ATOM 744 N N . LYS A 1 98 ? 6.556 3.612 13.672 1.00 90.88 98 LYS A N 1
ATOM 745 C CA . LYS A 1 98 ? 6.950 2.258 13.252 1.00 90.88 98 LYS A CA 1
ATOM 746 C C . LYS A 1 98 ? 6.313 1.163 14.107 1.00 90.88 98 LYS A C 1
ATOM 748 O O . LYS A 1 98 ? 5.893 0.129 13.585 1.00 90.88 98 LYS A O 1
ATOM 753 N N . ARG A 1 99 ? 6.340 1.353 15.426 1.00 93.88 99 ARG A N 1
ATOM 754 C CA . ARG A 1 99 ? 5.866 0.387 16.417 1.00 93.88 99 ARG A CA 1
ATOM 755 C C . ARG A 1 99 ? 4.945 1.069 17.413 1.00 93.88 99 ARG A C 1
ATOM 757 O O . ARG A 1 99 ? 5.190 2.221 17.755 1.00 93.88 99 ARG A O 1
ATOM 764 N N . ASP A 1 100 ? 3.924 0.356 17.865 1.00 91.25 100 ASP A N 1
ATOM 765 C CA . ASP A 1 100 ? 3.066 0.825 18.951 1.00 91.25 100 ASP A CA 1
ATOM 766 C C . ASP A 1 100 ? 3.779 0.757 20.318 1.00 91.25 100 ASP A C 1
ATOM 768 O O . ASP A 1 100 ? 4.931 0.323 20.426 1.00 91.25 100 ASP A O 1
ATOM 772 N N . ALA A 1 101 ? 3.090 1.197 21.374 1.00 91.62 101 ALA A N 1
ATOM 773 C CA . ALA A 1 101 ? 3.613 1.187 22.741 1.00 91.62 101 ALA A CA 1
ATOM 774 C C . ALA A 1 101 ? 3.902 -0.230 23.276 1.00 91.62 101 ALA A C 1
ATOM 776 O O . ALA A 1 101 ? 4.752 -0.389 24.148 1.00 91.62 101 ALA A O 1
ATOM 777 N N . ALA A 1 102 ? 3.238 -1.257 22.736 1.00 92.19 102 ALA A N 1
ATOM 778 C CA . ALA A 1 102 ? 3.492 -2.661 23.057 1.00 92.19 102 ALA A CA 1
ATOM 779 C C . ALA A 1 102 ? 4.656 -3.252 22.234 1.00 92.19 102 ALA A C 1
ATOM 781 O O . ALA A 1 102 ? 5.022 -4.415 22.398 1.00 92.19 102 ALA A O 1
ATOM 782 N N . GLY A 1 103 ? 5.252 -2.463 21.338 1.00 92.31 103 GLY A N 1
ATOM 783 C CA . GLY A 1 103 ? 6.348 -2.874 20.476 1.00 92.31 103 GLY A CA 1
ATOM 784 C C . GLY A 1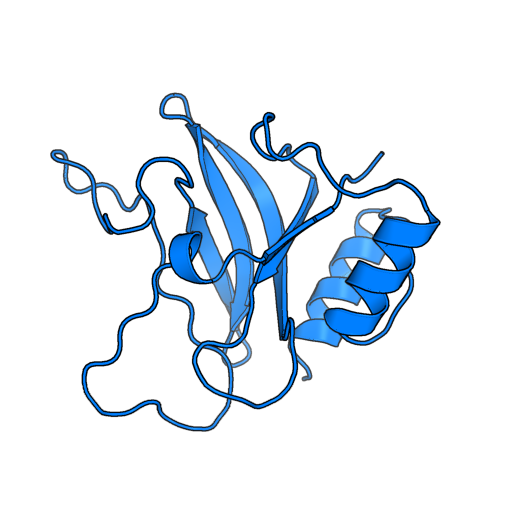 103 ? 5.914 -3.631 19.220 1.00 92.31 103 GLY A C 1
ATOM 785 O O . GLY A 1 103 ? 6.793 -4.061 18.467 1.00 92.31 103 GLY A O 1
ATOM 786 N N . ALA A 1 104 ? 4.620 -3.785 18.928 1.00 91.81 104 ALA A N 1
ATOM 787 C CA . ALA A 1 104 ? 4.159 -4.418 17.692 1.00 91.81 104 ALA A CA 1
ATOM 788 C C . ALA A 1 104 ? 4.454 -3.521 16.480 1.00 91.81 104 ALA A C 1
ATOM 790 O O . ALA A 1 104 ? 4.394 -2.299 16.579 1.00 91.81 104 ALA A O 1
ATOM 791 N N . ILE A 1 105 ? 4.812 -4.109 15.331 1.00 91.75 105 ILE A N 1
ATOM 792 C CA . ILE A 1 105 ? 5.043 -3.337 14.098 1.00 91.75 105 ILE A CA 1
ATOM 793 C C . ILE A 1 105 ? 3.691 -2.891 13.551 1.00 91.75 105 ILE A C 1
ATOM 795 O O . ILE A 1 105 ? 2.851 -3.737 13.272 1.00 91.75 105 ILE A O 1
ATOM 799 N N . VAL A 1 106 ? 3.525 -1.585 13.351 1.00 93.75 106 VAL A N 1
ATOM 800 C CA . VAL A 1 106 ? 2.323 -1.010 12.727 1.00 93.75 106 VAL A CA 1
ATOM 801 C C . VAL A 1 106 ? 2.621 -0.415 11.353 1.00 93.75 106 VAL A C 1
ATOM 803 O O . VAL A 1 106 ? 1.777 -0.474 10.473 1.00 93.75 106 VAL A O 1
ATOM 806 N N . ASN A 1 107 ? 3.851 0.059 11.114 1.00 92.88 107 ASN A N 1
ATOM 807 C CA . ASN A 1 107 ? 4.294 0.507 9.793 1.00 92.88 107 ASN A CA 1
ATOM 808 C C . ASN A 1 107 ? 5.637 -0.121 9.408 1.00 92.88 107 ASN A C 1
ATOM 810 O O . ASN A 1 107 ? 6.637 -0.040 10.129 1.00 92.88 107 ASN A O 1
ATOM 814 N N . THR A 1 108 ? 5.663 -0.761 8.241 1.00 89.12 108 THR A N 1
ATOM 815 C CA . THR A 1 108 ? 6.844 -1.449 7.707 1.00 89.12 108 THR A CA 1
ATOM 816 C C . THR A 1 108 ? 7.711 -0.509 6.889 1.00 89.12 108 THR A C 1
ATOM 818 O O . THR A 1 108 ? 7.209 0.316 6.138 1.00 89.12 108 THR A O 1
ATOM 821 N N . PHE A 1 109 ? 9.033 -0.654 7.002 1.00 82.75 109 PHE A N 1
ATOM 822 C CA . PHE A 1 109 ? 9.941 0.045 6.103 1.00 82.75 109 PHE A CA 1
ATOM 823 C C . PHE A 1 109 ? 9.946 -0.615 4.730 1.00 82.75 109 PHE A C 1
ATOM 825 O O . PHE A 1 109 ? 10.335 -1.780 4.604 1.00 82.75 109 PHE A O 1
ATOM 832 N N . LEU A 1 110 ? 9.567 0.136 3.703 1.00 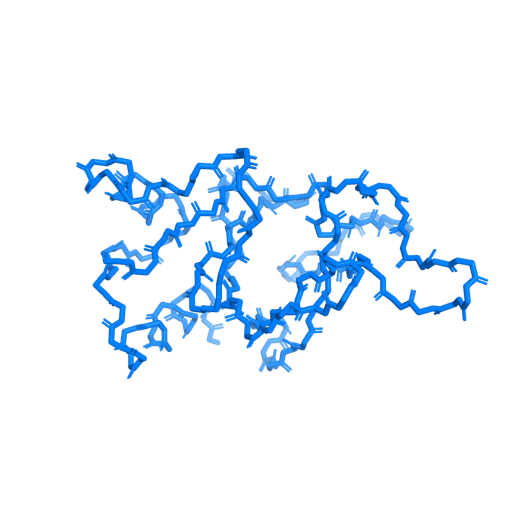77.94 110 LEU A N 1
ATOM 833 C CA . LEU A 1 110 ? 9.616 -0.352 2.333 1.00 77.94 110 LEU A CA 1
ATOM 834 C C . LEU A 1 110 ? 11.002 -0.078 1.747 1.00 77.94 110 LEU A C 1
ATOM 836 O O . LEU A 1 110 ? 11.562 1.008 1.878 1.00 77.94 110 LEU A O 1
ATOM 840 N N . ARG A 1 111 ? 11.585 -1.102 1.122 1.00 66.31 111 ARG A N 1
ATOM 841 C CA . ARG A 1 111 ? 12.798 -0.977 0.311 1.00 66.31 111 ARG A CA 1
ATOM 842 C C . ARG A 1 111 ? 12.429 -1.335 -1.114 1.00 66.31 111 ARG A C 1
ATOM 844 O O . ARG A 1 111 ? 12.085 -2.488 -1.373 1.00 66.31 111 ARG A O 1
ATOM 851 N N . THR A 1 112 ? 12.535 -0.372 -2.017 1.00 55.34 112 THR A N 1
ATOM 852 C CA . THR A 1 112 ? 12.337 -0.589 -3.448 1.00 55.34 112 THR A CA 1
ATOM 853 C C . THR A 1 112 ? 13.627 -0.237 -4.187 1.00 55.34 112 THR A C 1
ATOM 855 O O . THR A 1 112 ? 14.302 0.739 -3.867 1.00 55.34 112 THR A O 1
ATOM 858 N N . GLY A 1 113 ? 14.008 -1.075 -5.154 1.00 53.34 113 GLY A N 1
ATOM 859 C CA . GLY A 1 113 ? 15.120 -0.805 -6.069 1.00 53.34 113 GLY A CA 1
ATOM 860 C C . GLY A 1 113 ? 16.489 -1.407 -5.716 1.00 53.34 113 GLY A C 1
ATOM 861 O O . GLY A 1 113 ? 16.715 -1.984 -4.653 1.00 53.34 113 GLY A O 1
ATOM 862 N N . LYS A 1 114 ? 17.407 -1.289 -6.687 1.00 48.72 114 LYS A N 1
ATOM 863 C CA . LYS A 1 114 ? 18.830 -1.683 -6.598 1.00 48.72 114 LYS A CA 1
ATOM 864 C C . LYS A 1 114 ? 19.738 -0.548 -6.100 1.00 48.72 114 LYS A C 1
ATOM 866 O O . LYS A 1 114 ? 20.894 -0.800 -5.770 1.00 48.72 114 LYS A O 1
ATOM 871 N N . ARG A 1 115 ? 19.242 0.697 -6.096 1.00 52.47 115 ARG A N 1
ATOM 872 C CA . ARG A 1 115 ? 19.983 1.888 -5.663 1.00 52.47 115 ARG A CA 1
ATOM 873 C C . ARG A 1 115 ? 19.775 2.084 -4.168 1.00 52.47 115 ARG A C 1
ATOM 875 O O . ARG A 1 115 ? 18.647 2.064 -3.685 1.00 52.47 115 ARG A O 1
ATOM 882 N N . TRP A 1 116 ? 20.871 2.241 -3.442 1.00 52.41 116 TRP A N 1
ATOM 883 C CA . TRP A 1 116 ? 20.822 2.457 -2.006 1.00 52.41 116 TRP A CA 1
ATOM 884 C C . TRP A 1 116 ? 20.402 3.907 -1.737 1.00 52.41 116 TRP A C 1
ATOM 886 O O . TRP A 1 116 ? 21.065 4.807 -2.258 1.00 52.41 116 TRP A O 1
ATOM 896 N N . PRO A 1 117 ? 19.344 4.166 -0.943 1.00 58.06 117 PRO A N 1
ATOM 897 C CA . PRO A 1 117 ? 19.132 5.507 -0.412 1.00 58.06 117 PRO A CA 1
ATOM 898 C C . PRO A 1 117 ? 20.365 5.939 0.390 1.00 58.06 117 PRO A C 1
ATOM 900 O O . PRO A 1 117 ? 21.147 5.074 0.816 1.00 58.06 117 PRO A O 1
ATOM 903 N N . PRO A 1 118 ? 20.524 7.246 0.664 1.00 63.97 118 PRO A N 1
ATOM 904 C CA . PRO A 1 118 ? 21.496 7.704 1.642 1.00 63.97 118 PRO A CA 1
ATOM 905 C C . PRO A 1 118 ? 21.459 6.845 2.911 1.00 63.97 118 PRO A C 1
ATOM 907 O O . PRO A 1 118 ? 20.411 6.366 3.363 1.00 63.97 118 PRO A O 1
ATOM 910 N N . LYS A 1 119 ? 22.633 6.604 3.492 1.00 59.53 119 LYS A N 1
ATOM 911 C CA . LYS A 1 119 ? 22.726 5.825 4.725 1.00 59.53 119 LYS A CA 1
ATOM 912 C C . LYS A 1 119 ? 21.870 6.501 5.799 1.00 59.53 119 LYS A C 1
ATOM 914 O O . LYS A 1 119 ? 22.097 7.655 6.136 1.00 59.53 119 LYS A O 1
ATOM 919 N N . GLY A 1 120 ? 20.918 5.754 6.353 1.00 65.06 120 GLY A N 1
ATOM 920 C CA . GLY A 1 120 ? 20.023 6.244 7.403 1.00 65.06 120 GLY A CA 1
ATOM 921 C C . GLY A 1 120 ? 18.605 6.558 6.938 1.00 65.06 120 GLY A C 1
ATOM 922 O O . GLY A 1 120 ? 17.739 6.703 7.798 1.00 65.06 120 GLY A O 1
ATOM 923 N N . THR A 1 121 ? 18.324 6.574 5.632 1.00 68.19 121 THR A N 1
ATOM 924 C CA . THR A 1 121 ? 16.961 6.834 5.169 1.00 68.19 121 THR A CA 1
ATOM 925 C C . THR A 1 121 ? 16.017 5.690 5.536 1.00 68.19 121 THR A C 1
ATOM 927 O O . THR A 1 121 ? 16.308 4.507 5.324 1.00 68.19 121 THR A O 1
ATOM 930 N N . ARG A 1 122 ? 14.879 6.052 6.124 1.00 73.12 122 ARG A N 1
ATOM 931 C CA . ARG A 1 122 ? 13.832 5.142 6.583 1.00 73.12 122 ARG A CA 1
ATOM 932 C C . ARG A 1 122 ? 12.507 5.705 6.099 1.00 73.12 122 ARG A C 1
ATOM 934 O O . ARG A 1 122 ? 12.100 6.743 6.593 1.00 73.12 122 ARG A O 1
ATOM 941 N N . TYR A 1 123 ? 11.873 5.014 5.163 1.00 74.94 123 TYR A N 1
ATOM 942 C CA . TYR A 1 123 ? 10.531 5.351 4.707 1.00 74.94 123 TYR A CA 1
ATOM 943 C C . TYR A 1 123 ? 9.562 4.350 5.299 1.00 74.94 123 TYR A C 1
ATOM 945 O O . TYR A 1 123 ? 9.746 3.140 5.124 1.00 74.94 123 TYR A O 1
ATOM 953 N N . LEU A 1 124 ? 8.564 4.833 6.021 1.00 84.00 124 LEU A N 1
ATOM 954 C CA . LEU A 1 124 ? 7.462 4.017 6.507 1.00 84.00 124 LEU A CA 1
ATOM 955 C C . LEU A 1 124 ? 6.454 3.800 5.376 1.00 84.00 124 LEU A C 1
ATOM 957 O O . LEU A 1 124 ? 6.224 4.682 4.555 1.00 84.00 124 LEU A O 1
ATOM 961 N N . ALA A 1 125 ? 5.824 2.626 5.332 1.00 85.12 125 ALA A N 1
ATOM 962 C CA . ALA A 1 125 ? 4.812 2.302 4.327 1.00 85.12 125 ALA A CA 1
ATOM 963 C C . ALA A 1 125 ? 3.70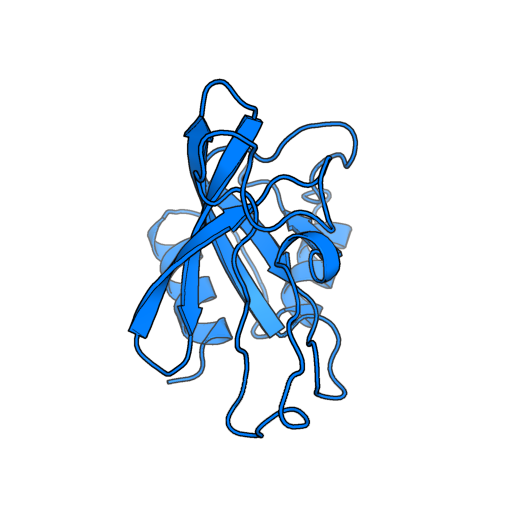5 3.370 4.258 1.00 85.12 125 ALA A C 1
ATOM 965 O O . ALA A 1 125 ? 3.331 3.785 3.167 1.00 85.12 125 ALA A O 1
ATOM 966 N N . GLY A 1 126 ? 3.242 3.877 5.407 1.00 83.88 126 GLY A N 1
ATOM 967 C CA . GLY A 1 126 ? 2.226 4.934 5.468 1.00 83.88 126 GLY A CA 1
ATOM 968 C C . GLY A 1 126 ? 2.666 6.303 4.934 1.00 83.88 126 GLY A C 1
ATOM 969 O O . GLY A 1 126 ? 1.809 7.113 4.580 1.00 83.88 126 GLY A O 1
ATOM 970 N N . GLU A 1 127 ? 3.972 6.564 4.841 1.00 84.06 127 GLU A N 1
ATOM 971 C CA . GLU A 1 127 ? 4.521 7.774 4.208 1.00 84.06 127 GLU A CA 1
ATOM 972 C C . GLU A 1 127 ? 4.570 7.640 2.683 1.00 84.06 127 GLU A C 1
ATOM 974 O O . GLU A 1 127 ? 4.495 8.642 1.982 1.00 84.06 127 GLU A O 1
ATOM 979 N N . LEU A 1 128 ? 4.678 6.409 2.177 1.00 85.88 128 LEU A N 1
ATOM 980 C CA . LEU A 1 128 ? 4.783 6.121 0.748 1.00 85.88 128 LEU A CA 1
ATOM 981 C C . LEU A 1 128 ? 3.457 5.704 0.113 1.00 85.88 128 LEU A C 1
ATOM 983 O O . LEU A 1 128 ? 3.404 5.547 -1.097 1.00 85.88 128 LEU A O 1
ATOM 987 N N . LEU A 1 129 ? 2.397 5.457 0.882 1.00 87.62 129 LEU A N 1
ATOM 988 C CA . LEU A 1 129 ? 1.122 5.019 0.316 1.00 87.62 129 LEU A CA 1
ATOM 989 C C . LEU A 1 129 ? 0.494 6.139 -0.525 1.00 87.62 129 LEU A C 1
ATOM 991 O O . LEU A 1 129 ? 0.129 7.187 0.011 1.00 87.62 129 LEU A O 1
ATOM 995 N N . VAL A 1 130 ? 0.316 5.888 -1.824 1.00 86.94 130 VAL A N 1
ATOM 996 C CA . VAL A 1 130 ? -0.245 6.858 -2.781 1.00 86.94 130 VAL A CA 1
ATOM 997 C C . VAL A 1 130 ? -1.712 6.575 -3.044 1.00 86.94 130 VAL A C 1
ATOM 999 O O . VAL A 1 130 ? -2.529 7.498 -3.038 1.00 86.94 130 VAL A O 1
ATOM 1002 N N . ARG A 1 131 ? -2.054 5.310 -3.306 1.00 90.62 131 ARG A N 1
ATOM 1003 C CA . ARG A 1 131 ? -3.412 4.874 -3.655 1.00 90.62 131 ARG A CA 1
ATOM 1004 C C . ARG A 1 131 ? -3.707 3.493 -3.091 1.00 90.62 131 ARG A C 1
ATOM 1006 O O . ARG A 1 131 ? -2.803 2.702 -2.830 1.00 90.62 131 ARG A O 1
ATOM 1013 N N . VAL A 1 132 ? -4.995 3.217 -2.957 1.00 91.50 132 VAL A N 1
ATOM 1014 C CA . VAL A 1 132 ? -5.544 1.888 -2.700 1.00 91.50 132 VAL A CA 1
ATOM 1015 C C . VAL A 1 132 ? -6.547 1.611 -3.815 1.00 91.50 132 VAL A C 1
ATOM 1017 O O . VAL A 1 132 ? -7.307 2.504 -4.195 1.00 91.50 132 VAL A O 1
ATOM 1020 N N . ILE A 1 133 ? -6.499 0.415 -4.387 1.00 92.00 133 ILE A N 1
ATOM 1021 C CA . ILE A 1 133 ? -7.361 -0.007 -5.492 1.00 92.00 133 ILE A CA 1
ATOM 1022 C C . ILE A 1 133 ? -8.220 -1.164 -5.000 1.00 92.00 133 ILE A C 1
ATOM 1024 O O . ILE A 1 133 ? -7.689 -2.177 -4.540 1.00 92.00 133 ILE A O 1
ATOM 1028 N N . SER A 1 134 ? -9.533 -0.997 -5.119 1.00 90.81 134 SER A N 1
ATOM 1029 C CA . SER A 1 134 ? -10.526 -1.972 -4.693 1.00 90.81 134 SER A CA 1
ATOM 1030 C C . SER A 1 134 ? -10.560 -3.194 -5.606 1.00 90.81 134 SER A C 1
ATOM 1032 O O . SER A 1 134 ? -10.468 -3.079 -6.832 1.00 90.81 134 SER A O 1
ATOM 1034 N N . ASN A 1 135 ? -10.754 -4.370 -5.008 1.00 82.06 135 ASN A N 1
ATOM 1035 C CA . ASN A 1 135 ? -10.905 -5.619 -5.760 1.00 82.06 135 ASN A CA 1
ATOM 1036 C C . ASN A 1 135 ? -12.288 -5.812 -6.433 1.00 82.06 135 ASN A C 1
ATOM 1038 O O . ASN A 1 135 ? -12.399 -6.657 -7.315 1.00 82.06 135 ASN A O 1
ATOM 1042 N N . ASN A 1 136 ? -13.323 -5.049 -6.050 1.00 65.19 136 ASN A N 1
ATOM 1043 C CA . ASN A 1 136 ? -14.715 -5.222 -6.525 1.00 65.19 136 ASN A CA 1
ATOM 1044 C C . ASN A 1 136 ? -14.870 -5.415 -8.038 1.00 65.19 136 ASN A C 1
ATOM 1046 O O . ASN A 1 136 ? -14.280 -4.627 -8.808 1.00 65.19 136 ASN A O 1
#

Radius of gyration: 14.12 Å; chains: 1; bounding box: 37×25×40 Å

Foldseek 3Di:
DQQQQVQVVVLVVVVFPFDDDAQVRRVVVLVVVVFFDDPVDQDDAQKKWWFADPDDDDGTRWIWGFHDADPVRKTWIWGAAPNDIDIFIADLVCQPDQADPVRHGHWDFDDHDPDDDPPPDTGTRSNGGDTIGHRD

Sequence (136 aa):
RDPTAAALAWARDLGHAVEGDSGATVVAWAERAGRLHDATRPPERGDLLVFDRAIVDEPADLLAVVIARDERDVTEFLYLGGGVIRRGFLDASRRTVKRDAAGAIVNTFLRTGKRWPPKGTRYLAGELLVRVISNN

Secondary structure (DSSP, 8-state):
--HHHHHHHHHHHTT-----SSHHHHHHHHHHTT-BPPTTSPP-TTPEEEE--SSSSSS--EEEEEEEE-TT-PEEEEEEETTEEEEEEE-TTSTT-SB-TT--B-SPBP--SSSPPSTT---BHHHHEEEEE---